Protein AF-A0A526PWL3-F1 (afdb_monomer)

Foldseek 3Di:
DDPDQPAWDPDFCLQDDPDPVCRNVSVVVCVVVCVCVVCVVQQDPVRTGTHHVVSVVVVVCVVCVVCVVVVVDDDDPWDFDDKDQDPVRWIWTDTPPGIDTDRDDDDPDDDDDDDDDD

Mean predicted aligned error: 6.44 Å

Solvent-accessible surface area (backbone atoms only — not comparable to full-atom values): 7466 Å² total; per-residue (Å²): 132,80,89,57,80,83,47,47,46,94,56,47,34,63,77,36,54,91,44,88,92,37,48,45,49,47,38,53,51,40,62,72,72,45,50,60,78,76,38,62,88,24,51,44,98,86,68,48,38,34,52,41,40,66,55,57,52,49,53,54,48,61,72,44,42,66,39,42,75,71,58,79,39,83,88,74,97,68,55,78,78,48,76,44,80,40,96,89,71,33,33,38,38,33,41,76,87,58,74,42,79,37,83,74,87,81,88,87,73,72,82,74,79,90,72,80,84,133

pLDDT: mean 89.03, std 11.88, range [49.31, 98.06]

Nearest PDB structures (foldseek):
  4ivo-assembly1_B  TM=7.880E-01  e=2.577E-01  Homo sapiens
  4ivm-assembly1_B  TM=7.862E-01  e=4.271E-01  Homo sapiens
  8c16-assembly1_A  TM=6.320E-01  e=5.857E-01  Bacillus cereus ATCC 14579

Structure (mmCIF, N/CA/C/O backbone):
data_AF-A0A526PWL3-F1
#
_entry.id   AF-A0A526PWL3-F1
#
loop_
_atom_site.group_PDB
_atom_site.id
_atom_site.type_symbol
_atom_site.label_atom_id
_atom_site.label_alt_id
_atom_site.label_comp_id
_atom_site.label_asym_id
_atom_site.label_entity_id
_atom_site.label_seq_id
_atom_site.pdbx_PDB_ins_code
_atom_site.Cartn_x
_atom_site.Cartn_y
_atom_site.Cartn_z
_atom_site.occupancy
_atom_site.B_iso_or_equiv
_atom_site.auth_seq_id
_atom_site.auth_comp_id
_atom_site.auth_asym_id
_atom_site.auth_atom_id
_atom_site.pdbx_PDB_model_num
ATOM 1 N N . SER A 1 1 ? 7.231 9.685 1.230 1.00 52.06 1 SER A N 1
ATOM 2 C CA . SER A 1 1 ? 8.061 9.306 0.070 1.00 52.06 1 SER A CA 1
ATOM 3 C C . SER A 1 1 ? 8.915 10.504 -0.279 1.00 52.06 1 SER A C 1
ATOM 5 O O . SER A 1 1 ? 8.347 11.576 -0.409 1.00 52.06 1 SER A O 1
ATOM 7 N N . SER A 1 2 ? 10.236 10.360 -0.353 1.00 49.31 2 SER A N 1
ATOM 8 C CA . SER A 1 2 ? 11.094 11.434 -0.872 1.00 49.31 2 SER A CA 1
ATOM 9 C C . SER A 1 2 ? 10.901 11.547 -2.393 1.00 49.31 2 SER A C 1
ATOM 11 O O . SER A 1 2 ? 10.629 10.534 -3.044 1.00 49.31 2 SER A O 1
ATOM 13 N N . GLU A 1 3 ? 11.005 12.759 -2.942 1.00 58.06 3 GLU A N 1
ATOM 14 C CA . GLU A 1 3 ? 10.983 13.023 -4.391 1.00 58.06 3 GLU A CA 1
ATOM 15 C C . GLU A 1 3 ? 12.287 12.616 -5.094 1.00 58.06 3 GLU A C 1
ATOM 17 O O . GLU A 1 3 ? 12.378 12.693 -6.317 1.00 58.06 3 GLU A O 1
ATOM 22 N N . GLU A 1 4 ? 13.275 12.151 -4.326 1.00 67.25 4 GLU A N 1
ATOM 23 C CA . GLU A 1 4 ? 14.608 11.789 -4.790 1.00 67.25 4 GLU A CA 1
ATOM 24 C C . GLU A 1 4 ? 14.565 10.734 -5.921 1.00 67.25 4 GLU A C 1
ATOM 26 O O . GLU A 1 4 ? 14.182 9.576 -5.690 1.00 67.25 4 GLU A O 1
ATOM 31 N N . PRO A 1 5 ? 14.969 11.113 -7.152 1.00 60.34 5 PRO A N 1
ATOM 32 C CA . PRO A 1 5 ? 14.989 10.257 -8.337 1.00 60.34 5 PRO A CA 1
ATOM 33 C C . PRO A 1 5 ? 15.699 8.915 -8.163 1.00 60.34 5 PRO A C 1
ATOM 35 O O . PRO A 1 5 ? 15.301 7.939 -8.802 1.00 60.34 5 PRO A O 1
ATOM 38 N N . SER A 1 6 ? 16.731 8.867 -7.316 1.00 70.38 6 SER A N 1
ATOM 39 C CA . SER A 1 6 ? 17.554 7.675 -7.088 1.00 70.38 6 SER A CA 1
ATOM 40 C C . SER A 1 6 ? 16.886 6.607 -6.208 1.00 70.38 6 SER A C 1
ATOM 42 O O . SER A 1 6 ? 17.338 5.461 -6.173 1.00 70.38 6 SER A O 1
ATOM 44 N N . HIS A 1 7 ? 15.772 6.917 -5.538 1.00 81.25 7 HIS A N 1
ATOM 45 C CA . HIS A 1 7 ? 15.070 5.952 -4.693 1.00 81.25 7 HIS A CA 1
ATOM 46 C C . HIS A 1 7 ? 14.266 4.938 -5.519 1.00 81.25 7 HIS A C 1
ATOM 48 O O . HIS A 1 7 ? 13.102 5.161 -5.863 1.00 81.25 7 HIS A O 1
ATOM 54 N N . ARG A 1 8 ? 14.876 3.781 -5.792 1.00 89.31 8 ARG A N 1
ATOM 55 C CA . ARG A 1 8 ? 14.251 2.615 -6.437 1.00 89.31 8 ARG A CA 1
ATOM 56 C C . ARG A 1 8 ? 13.729 1.600 -5.418 1.00 89.31 8 ARG A C 1
ATOM 58 O O . ARG A 1 8 ? 14.051 1.648 -4.228 1.00 89.31 8 ARG A O 1
ATOM 65 N N . VAL A 1 9 ? 12.866 0.700 -5.881 1.00 90.50 9 VAL A N 1
ATOM 66 C CA . VAL A 1 9 ? 12.511 -0.498 -5.107 1.00 90.50 9 VAL A CA 1
ATOM 67 C C . VAL A 1 9 ? 13.748 -1.387 -4.923 1.00 90.50 9 VAL A C 1
ATOM 69 O O . VAL A 1 9 ? 14.653 -1.384 -5.751 1.00 90.50 9 VAL A O 1
ATOM 72 N N . ASN A 1 10 ? 13.810 -2.122 -3.814 1.00 89.44 10 ASN A N 1
ATOM 73 C CA . ASN A 1 10 ? 14.957 -2.961 -3.443 1.00 89.44 10 ASN A CA 1
ATOM 74 C C . ASN A 1 10 ? 14.823 -4.424 -3.897 1.00 89.44 10 ASN A C 1
ATOM 76 O O . ASN A 1 10 ? 15.742 -5.213 -3.699 1.00 89.44 10 ASN A O 1
ATOM 80 N N . VAL A 1 11 ? 13.683 -4.793 -4.474 1.00 91.44 11 VAL A N 1
ATOM 81 C CA . VAL A 1 11 ? 13.427 -6.108 -5.065 1.00 91.44 11 VAL A CA 1
ATOM 82 C C . VAL A 1 11 ? 12.909 -5.918 -6.492 1.00 91.44 11 VAL A C 1
ATOM 84 O O . VAL A 1 11 ? 12.305 -4.879 -6.768 1.00 91.44 11 VAL A O 1
ATOM 87 N N . PRO A 1 12 ? 13.124 -6.886 -7.400 1.00 94.44 12 PRO A N 1
ATOM 88 C CA . PRO A 1 12 ? 12.586 -6.813 -8.754 1.00 94.44 12 PRO A CA 1
ATOM 89 C C . PRO A 1 12 ? 11.062 -6.663 -8.759 1.00 94.44 12 PRO A C 1
ATOM 91 O O . PRO A 1 12 ? 10.376 -7.302 -7.958 1.00 94.44 12 PRO A O 1
ATOM 94 N N . ALA A 1 13 ? 10.525 -5.896 -9.711 1.00 94.38 13 ALA A N 1
ATOM 95 C CA . ALA A 1 13 ? 9.083 -5.692 -9.873 1.00 94.38 13 ALA A CA 1
ATOM 96 C C . ALA A 1 13 ? 8.299 -7.011 -10.016 1.00 94.38 13 ALA A C 1
ATOM 98 O O . ALA A 1 13 ? 7.187 -7.118 -9.510 1.00 94.38 13 ALA A O 1
ATOM 99 N N . ALA A 1 14 ? 8.908 -8.038 -10.621 1.00 94.25 14 ALA A N 1
ATOM 100 C CA . ALA A 1 14 ? 8.347 -9.387 -10.755 1.00 94.25 14 ALA A CA 1
ATOM 101 C C . ALA A 1 14 ? 8.067 -10.097 -9.413 1.00 94.25 14 ALA A C 1
ATOM 103 O O . ALA A 1 14 ? 7.382 -11.112 -9.385 1.00 94.25 14 ALA A O 1
ATOM 104 N N . ARG A 1 15 ? 8.625 -9.597 -8.302 1.00 93.00 15 ARG A N 1
ATOM 105 C CA . ARG A 1 15 ? 8.447 -10.145 -6.946 1.00 93.00 15 ARG A CA 1
ATOM 106 C C . ARG A 1 15 ? 7.553 -9.276 -6.063 1.00 93.00 15 ARG A C 1
ATOM 108 O O . ARG A 1 15 ? 7.517 -9.475 -4.851 1.00 93.00 15 ARG A O 1
ATOM 115 N N . MET A 1 16 ? 6.882 -8.282 -6.636 1.00 93.69 16 MET A N 1
ATOM 116 C CA . MET A 1 16 ? 6.028 -7.355 -5.903 1.00 93.69 16 MET A CA 1
ATOM 117 C C . MET A 1 16 ? 4.596 -7.485 -6.410 1.00 93.69 16 MET A C 1
ATOM 119 O O . MET A 1 16 ? 4.331 -7.296 -7.592 1.00 93.69 16 MET A O 1
ATOM 123 N N . SER A 1 17 ? 3.654 -7.755 -5.511 1.00 94.50 17 SER A N 1
ATOM 124 C CA . SER A 1 17 ? 2.231 -7.777 -5.843 1.00 94.50 17 SER A CA 1
ATOM 125 C C . SER A 1 17 ? 1.383 -7.324 -4.660 1.00 94.50 17 SER A C 1
ATOM 127 O O . SER A 1 17 ? 1.801 -7.426 -3.508 1.00 94.50 17 SER A O 1
ATOM 129 N N . LEU A 1 18 ? 0.196 -6.801 -4.969 1.00 92.56 18 LEU A N 1
ATOM 130 C CA . LEU A 1 18 ? -0.875 -6.566 -3.994 1.00 92.56 18 LEU A CA 1
ATOM 131 C C . LEU A 1 18 ? -1.934 -7.672 -4.025 1.00 92.56 18 LEU A C 1
ATOM 133 O O . LEU A 1 18 ? -2.773 -7.734 -3.134 1.00 92.56 18 LEU A O 1
ATOM 137 N N . VAL A 1 19 ? -1.897 -8.528 -5.046 1.00 92.38 19 VAL A N 1
ATOM 138 C CA . VAL A 1 19 ? -2.856 -9.603 -5.276 1.00 92.38 19 VAL A CA 1
ATOM 139 C C . VAL A 1 19 ? -2.096 -10.914 -5.057 1.00 92.38 19 VAL A C 1
ATOM 141 O O . VAL A 1 19 ? -1.265 -11.264 -5.897 1.00 92.38 19 VAL A O 1
ATOM 144 N N . PRO A 1 20 ? -2.309 -11.616 -3.926 1.00 87.25 20 PRO A N 1
ATOM 145 C CA . PRO A 1 20 ? -1.523 -12.798 -3.560 1.00 87.25 20 PRO A CA 1
ATOM 146 C C . PRO A 1 20 ? -1.475 -13.878 -4.647 1.00 87.25 20 PRO A C 1
ATOM 148 O O . PRO A 1 20 ? -0.426 -14.479 -4.866 1.00 87.25 20 PRO A O 1
ATOM 151 N N . ASP A 1 21 ? -2.583 -14.058 -5.366 1.00 94.69 21 ASP A N 1
ATOM 152 C CA . ASP A 1 21 ? -2.718 -15.057 -6.431 1.00 94.69 21 ASP A CA 1
ATOM 153 C C . ASP A 1 21 ? -2.139 -14.592 -7.781 1.00 94.69 21 ASP A C 1
ATOM 155 O O . ASP A 1 21 ? -2.030 -15.370 -8.727 1.00 94.69 21 ASP A O 1
ATOM 159 N N . GLU A 1 22 ? -1.719 -13.328 -7.881 1.00 94.31 22 GLU A N 1
ATOM 160 C CA . GLU A 1 22 ? -1.133 -12.739 -9.082 1.00 94.31 22 GLU A CA 1
ATOM 161 C C . GLU A 1 22 ? 0.257 -12.154 -8.774 1.00 94.31 22 GLU A C 1
ATOM 163 O O . GLU A 1 22 ? 0.421 -10.934 -8.678 1.00 94.31 22 GLU A O 1
ATOM 168 N N . PRO A 1 23 ? 1.302 -12.988 -8.635 1.00 92.12 23 PRO A N 1
ATOM 169 C CA . PRO A 1 23 ? 2.632 -12.543 -8.204 1.00 92.12 23 PRO A CA 1
ATOM 170 C C . PRO A 1 23 ? 3.287 -11.514 -9.143 1.00 92.12 23 PRO A C 1
ATOM 172 O O . PRO A 1 23 ? 4.087 -10.696 -8.700 1.00 92.12 23 PRO A O 1
ATOM 175 N N . GLU A 1 24 ? 2.907 -11.504 -10.422 1.00 94.50 24 GLU A N 1
ATOM 176 C CA . GLU A 1 24 ? 3.423 -10.579 -11.441 1.00 94.50 24 GLU A CA 1
ATOM 177 C C . GLU A 1 24 ? 2.503 -9.371 -11.700 1.00 94.50 24 GLU A C 1
ATOM 179 O O . GLU A 1 24 ? 2.682 -8.657 -12.689 1.00 94.50 24 GLU A O 1
ATOM 184 N N . HIS A 1 25 ? 1.500 -9.127 -10.848 1.00 95.81 25 HIS A N 1
ATOM 185 C CA . HIS A 1 25 ? 0.500 -8.076 -11.075 1.00 95.81 25 HIS A CA 1
ATOM 186 C C . HIS A 1 25 ? 1.134 -6.688 -11.272 1.00 95.81 25 HIS A C 1
ATOM 188 O O . HIS A 1 25 ? 0.805 -5.984 -12.228 1.00 95.81 25 HIS A O 1
ATOM 194 N N . PHE A 1 26 ? 2.121 -6.325 -10.444 1.00 95.94 26 PHE A N 1
ATOM 195 C CA . PHE A 1 26 ? 2.834 -5.055 -10.598 1.00 95.94 26 PHE A CA 1
ATOM 196 C C . PHE A 1 26 ? 3.651 -4.992 -11.893 1.00 95.94 26 PHE A C 1
ATOM 198 O O . PHE A 1 26 ? 3.660 -3.961 -12.562 1.00 95.94 26 PHE A O 1
ATOM 205 N N 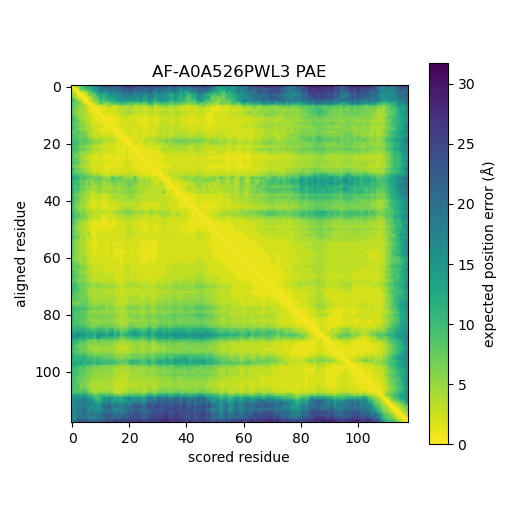. LEU A 1 27 ? 4.318 -6.087 -12.273 1.00 94.50 27 LEU A N 1
ATOM 206 C CA . LEU A 1 27 ? 5.116 -6.142 -13.499 1.00 94.50 27 LEU A CA 1
ATOM 207 C C . LEU A 1 27 ? 4.240 -5.948 -14.745 1.00 94.50 27 LEU A C 1
ATOM 209 O O . LEU A 1 27 ? 4.607 -5.179 -15.634 1.00 94.50 27 LEU A O 1
ATOM 213 N N . ARG A 1 28 ? 3.065 -6.592 -14.791 1.00 93.62 28 ARG A N 1
ATOM 214 C CA . ARG A 1 28 ? 2.094 -6.413 -15.883 1.00 93.62 28 ARG A CA 1
ATOM 215 C C . ARG A 1 28 ? 1.572 -4.982 -15.958 1.00 93.62 28 ARG A C 1
ATOM 217 O O . ARG A 1 28 ? 1.543 -4.410 -17.045 1.00 93.62 28 ARG A O 1
ATOM 224 N N . TRP A 1 29 ? 1.205 -4.397 -14.817 1.00 95.44 29 TRP A N 1
ATOM 225 C CA . TRP A 1 29 ? 0.775 -2.999 -14.747 1.00 95.44 29 TRP A CA 1
ATOM 226 C C . TRP A 1 29 ? 1.875 -2.050 -15.255 1.00 95.44 29 TRP A C 1
ATOM 228 O O . TRP A 1 29 ? 1.610 -1.180 -16.081 1.00 95.44 29 TRP A O 1
ATOM 238 N N . LEU A 1 30 ? 3.131 -2.279 -14.857 1.00 93.88 30 LEU A N 1
ATOM 239 C CA . LEU A 1 30 ? 4.274 -1.455 -15.263 1.00 93.88 30 LEU A CA 1
ATOM 240 C C . LEU A 1 30 ? 4.541 -1.523 -16.775 1.00 93.88 30 LEU A C 1
ATOM 242 O O . LEU A 1 30 ? 4.889 -0.513 -17.392 1.00 93.88 30 LEU A O 1
ATOM 246 N N . ALA A 1 31 ? 4.377 -2.709 -17.369 1.00 90.62 31 ALA A N 1
ATOM 247 C CA . ALA A 1 31 ? 4.498 -2.912 -18.809 1.00 90.62 31 ALA A CA 1
ATOM 248 C C . ALA A 1 31 ? 3.376 -2.201 -19.584 1.00 90.62 31 ALA A C 1
ATOM 250 O O . ALA A 1 31 ? 3.646 -1.595 -20.619 1.00 90.62 31 ALA A O 1
ATOM 251 N N . HIS A 1 32 ? 2.141 -2.237 -19.072 1.00 89.81 32 HIS A N 1
ATOM 252 C CA . HIS A 1 32 ? 0.999 -1.554 -19.683 1.00 89.81 32 HIS A CA 1
ATOM 253 C C . HIS A 1 32 ? 1.145 -0.026 -19.648 1.00 89.81 32 HIS A C 1
ATOM 255 O O . HIS A 1 32 ? 0.850 0.651 -20.629 1.00 89.81 32 HIS A O 1
ATOM 261 N N . ASP A 1 33 ? 1.654 0.512 -18.542 1.00 86.44 33 ASP A N 1
ATOM 262 C CA . ASP A 1 33 ? 1.788 1.954 -18.336 1.00 86.44 33 ASP A CA 1
ATOM 263 C C . ASP A 1 33 ? 2.957 2.579 -19.133 1.00 86.44 33 ASP A C 1
ATOM 265 O O . ASP A 1 33 ? 3.037 3.798 -19.312 1.00 86.44 33 ASP A O 1
ATOM 269 N N . GLY A 1 34 ? 3.871 1.752 -19.660 1.00 85.12 34 GLY A N 1
ATOM 270 C CA . GLY A 1 34 ? 5.001 2.181 -20.495 1.00 85.12 34 GLY A CA 1
ATOM 271 C C . GLY A 1 34 ? 6.162 2.812 -19.717 1.00 85.12 34 GLY A C 1
ATOM 272 O O . GLY A 1 34 ? 7.064 3.401 -20.314 1.00 85.12 34 GLY A O 1
ATOM 273 N N . GLU A 1 35 ? 6.169 2.688 -18.390 1.00 84.06 35 GLU A N 1
ATOM 274 C CA . GLU A 1 35 ? 7.182 3.292 -17.512 1.00 84.06 35 GLU A CA 1
ATOM 275 C C . GLU A 1 35 ? 8.591 2.774 -17.777 1.00 84.06 35 GLU A C 1
ATOM 277 O O . GLU A 1 35 ? 9.548 3.542 -17.719 1.00 84.06 35 GLU A O 1
ATOM 282 N N . VAL A 1 36 ? 8.719 1.495 -18.137 1.00 82.94 36 VAL A N 1
ATOM 283 C CA . VAL A 1 36 ? 10.017 0.886 -18.466 1.00 82.94 36 VAL A CA 1
ATOM 284 C C . VAL A 1 36 ? 10.689 1.615 -19.635 1.00 82.94 36 VAL A C 1
ATOM 286 O O . VAL A 1 36 ? 11.897 1.829 -19.618 1.00 82.94 36 VAL A O 1
ATOM 289 N N . GLY A 1 37 ? 9.910 2.068 -20.624 1.00 85.69 37 GLY A N 1
ATOM 290 C CA . GLY A 1 37 ? 10.433 2.842 -21.753 1.00 85.69 37 GLY A CA 1
ATOM 291 C C . GLY A 1 37 ? 10.817 4.279 -21.389 1.00 85.69 37 GLY A C 1
ATOM 292 O O . GLY A 1 37 ? 11.691 4.858 -22.030 1.00 85.69 37 GLY A O 1
ATOM 293 N N . ARG A 1 38 ? 10.188 4.860 -20.358 1.00 87.88 38 ARG A N 1
ATOM 294 C CA . ARG A 1 38 ? 10.477 6.224 -19.876 1.00 87.88 38 ARG A CA 1
ATOM 295 C C . ARG A 1 38 ? 11.677 6.278 -18.928 1.00 87.88 38 ARG A C 1
ATOM 297 O O . ARG A 1 38 ? 12.270 7.342 -18.772 1.00 87.88 38 ARG A O 1
ATOM 304 N N . ASP A 1 39 ? 12.029 5.156 -18.302 1.00 89.75 39 ASP A N 1
ATOM 305 C CA . ASP A 1 39 ? 13.146 5.028 -17.361 1.00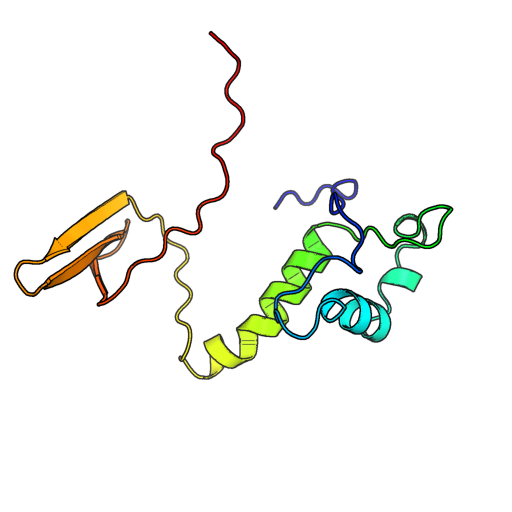 89.75 39 ASP A CA 1
ATOM 306 C C . ASP A 1 39 ? 14.014 3.803 -17.712 1.00 89.75 39 ASP A C 1
ATOM 308 O O . ASP A 1 39 ? 13.930 2.780 -17.028 1.00 89.75 39 ASP A O 1
ATOM 312 N N . PRO A 1 40 ? 14.861 3.876 -18.759 1.00 89.44 40 PRO A N 1
ATOM 313 C CA . PRO A 1 40 ? 15.741 2.769 -19.148 1.00 89.44 40 PRO A CA 1
ATOM 314 C C . PRO A 1 40 ? 16.678 2.313 -18.022 1.00 89.44 40 PRO A C 1
ATOM 316 O O . PRO A 1 40 ? 16.969 1.125 -17.904 1.00 89.44 40 PRO A O 1
ATOM 319 N N . ASP A 1 41 ? 17.072 3.234 -17.137 1.00 90.50 41 ASP A N 1
ATOM 320 C CA . ASP A 1 41 ? 17.900 2.958 -15.955 1.00 90.50 41 ASP A CA 1
ATOM 321 C C . ASP A 1 41 ? 17.182 2.093 -14.902 1.00 90.50 41 ASP A C 1
ATOM 323 O O . ASP A 1 41 ? 17.782 1.696 -13.900 1.00 90.50 41 ASP A O 1
ATOM 327 N N . SER A 1 42 ? 15.884 1.822 -15.081 1.00 91.81 42 SER A N 1
ATOM 328 C CA . SER A 1 42 ? 15.149 0.858 -14.262 1.00 91.81 42 SER A CA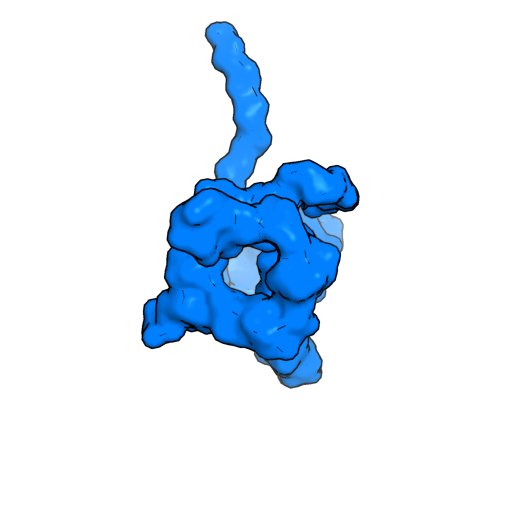 1
ATOM 329 C C . SER A 1 42 ? 15.464 -0.591 -14.621 1.00 91.81 42 SER A C 1
ATOM 331 O O . SER A 1 42 ? 15.216 -1.464 -13.794 1.00 91.81 42 SER A O 1
ATOM 333 N N . VAL A 1 43 ? 16.014 -0.869 -15.806 1.00 93.94 43 VAL A N 1
ATOM 334 C CA . VAL A 1 43 ? 16.303 -2.231 -16.264 1.00 93.94 43 VAL A CA 1
ATOM 335 C C . VAL A 1 43 ? 17.739 -2.601 -15.912 1.00 93.94 43 VAL A C 1
ATOM 337 O O . VAL A 1 43 ? 18.699 -1.969 -16.352 1.00 93.94 43 VAL A O 1
ATOM 340 N N . TRP A 1 44 ? 17.905 -3.650 -15.112 1.00 93.06 44 TRP A N 1
ATOM 341 C CA . TRP A 1 44 ? 19.218 -4.173 -14.760 1.00 93.06 44 TRP A CA 1
ATOM 342 C C . TRP A 1 44 ? 19.777 -5.085 -15.859 1.00 93.06 44 TRP A C 1
ATOM 344 O O . TRP A 1 44 ? 19.070 -5.531 -16.760 1.00 93.06 44 TRP A O 1
ATOM 354 N N . ARG A 1 45 ? 21.072 -5.414 -15.777 1.00 93.44 45 ARG A N 1
ATOM 355 C CA . ARG A 1 45 ? 21.793 -6.193 -16.807 1.00 93.44 45 ARG A CA 1
ATOM 356 C C . ARG A 1 45 ? 21.196 -7.578 -17.078 1.00 93.44 45 ARG A C 1
ATOM 358 O O . ARG A 1 45 ? 21.434 -8.142 -18.138 1.00 93.44 45 ARG A O 1
ATOM 365 N N . ASN A 1 46 ? 20.466 -8.133 -16.114 1.00 93.06 46 ASN A N 1
ATOM 366 C CA . ASN A 1 46 ? 19.791 -9.428 -16.213 1.00 93.06 46 ASN A CA 1
ATOM 367 C C . ASN A 1 46 ? 18.331 -9.323 -16.699 1.00 93.06 46 ASN A C 1
ATOM 369 O O . ASN A 1 46 ? 17.647 -10.340 -16.742 1.00 93.06 46 ASN A O 1
ATOM 373 N N . GLY A 1 47 ? 17.855 -8.122 -17.040 1.00 92.19 47 GLY A N 1
ATOM 374 C CA . GLY A 1 47 ? 16.477 -7.862 -17.457 1.00 92.19 47 GLY A CA 1
ATOM 375 C C . GLY A 1 47 ? 15.496 -7.588 -16.313 1.00 92.19 47 GLY A C 1
ATOM 376 O O . GLY A 1 47 ? 14.349 -7.245 -16.590 1.00 92.19 47 GLY A O 1
ATOM 377 N N . ASP A 1 48 ? 15.915 -7.687 -15.046 1.00 94.94 48 ASP A N 1
ATOM 378 C CA . ASP A 1 48 ? 15.055 -7.328 -13.916 1.00 94.94 48 ASP A CA 1
ATOM 379 C C . ASP A 1 48 ? 14.748 -5.828 -13.915 1.00 94.94 48 ASP A C 1
ATOM 381 O O . ASP A 1 48 ? 15.620 -4.998 -14.177 1.00 94.94 48 ASP A O 1
ATOM 385 N N . VAL A 1 49 ? 13.514 -5.476 -13.551 1.00 94.94 49 VAL A N 1
ATOM 386 C CA . VAL A 1 49 ? 13.060 -4.082 -13.507 1.00 94.94 49 VAL A CA 1
ATOM 387 C C . VAL A 1 49 ? 12.959 -3.594 -12.064 1.00 94.94 49 VAL A C 1
ATOM 389 O O . VAL A 1 49 ? 12.230 -4.159 -11.246 1.00 94.94 49 VAL A O 1
ATOM 392 N N . PHE A 1 50 ? 13.660 -2.503 -11.771 1.00 94.69 50 PHE A N 1
ATOM 393 C CA . PHE A 1 50 ? 13.704 -1.800 -10.492 1.00 94.69 50 PHE A CA 1
ATOM 394 C C . PHE A 1 50 ? 13.169 -0.373 -10.680 1.00 94.69 50 PHE A C 1
ATOM 396 O O . PHE A 1 50 ? 13.941 0.592 -10.757 1.00 94.69 50 PHE A O 1
ATOM 403 N N . PRO A 1 51 ? 11.842 -0.190 -10.795 1.00 93.38 51 PRO A N 1
ATOM 404 C CA . PRO A 1 51 ? 11.271 1.135 -10.980 1.00 93.38 51 PRO A CA 1
ATOM 405 C C . PRO A 1 51 ? 11.521 2.021 -9.752 1.00 93.38 51 PRO A C 1
ATOM 407 O O . PRO A 1 51 ? 11.799 1.556 -8.639 1.00 93.38 51 PRO A O 1
ATOM 410 N N . ARG A 1 52 ? 11.393 3.337 -9.937 1.00 92.06 52 ARG A N 1
ATOM 411 C CA . ARG A 1 52 ? 11.437 4.287 -8.817 1.00 92.06 52 ARG A CA 1
ATOM 412 C C . ARG A 1 52 ? 10.336 3.951 -7.809 1.00 92.06 52 ARG A C 1
ATOM 414 O O . ARG A 1 52 ? 9.217 3.622 -8.193 1.00 92.06 52 ARG A O 1
ATOM 421 N N . ARG A 1 53 ? 10.604 4.104 -6.511 1.00 90.62 53 ARG A N 1
ATOM 422 C CA . ARG A 1 53 ? 9.662 3.754 -5.431 1.00 90.62 53 ARG A CA 1
ATOM 423 C C . ARG A 1 53 ? 8.329 4.509 -5.538 1.00 90.62 53 ARG A C 1
ATOM 425 O O . ARG A 1 53 ? 7.289 3.955 -5.195 1.00 90.62 53 ARG A O 1
ATOM 432 N N . ARG A 1 54 ? 8.336 5.730 -6.091 1.00 90.19 54 ARG A N 1
ATOM 433 C CA . ARG A 1 54 ? 7.112 6.498 -6.395 1.00 90.19 54 ARG A CA 1
ATOM 434 C C . ARG A 1 54 ? 6.179 5.796 -7.390 1.00 90.19 54 ARG A C 1
ATOM 436 O O . ARG A 1 54 ? 4.971 5.948 -7.278 1.00 90.19 54 ARG A O 1
ATOM 443 N N . ILE A 1 55 ? 6.726 5.021 -8.330 1.00 93.50 55 ILE A N 1
ATOM 444 C CA . ILE A 1 55 ? 5.948 4.291 -9.340 1.00 93.50 55 ILE A CA 1
ATOM 445 C C . ILE A 1 55 ? 5.194 3.139 -8.680 1.00 93.50 55 ILE A C 1
ATOM 447 O O . ILE A 1 55 ? 4.006 2.969 -8.923 1.00 93.50 55 ILE A O 1
ATOM 451 N N . PHE A 1 56 ? 5.845 2.423 -7.758 1.00 92.81 56 PHE A N 1
ATOM 452 C CA . PHE A 1 56 ? 5.153 1.437 -6.929 1.00 92.81 56 PHE A CA 1
ATOM 453 C C . PHE A 1 56 ? 4.059 2.091 -6.067 1.00 92.81 56 PHE A C 1
ATOM 455 O O . PHE A 1 56 ? 2.957 1.564 -5.970 1.00 92.81 56 PHE A O 1
ATOM 462 N N . GLY A 1 57 ? 4.322 3.276 -5.503 1.00 92.69 57 GLY A N 1
ATOM 463 C CA . GLY A 1 57 ? 3.309 4.051 -4.779 1.00 92.69 57 GLY A CA 1
ATOM 464 C C . GLY A 1 57 ? 2.097 4.436 -5.639 1.00 92.69 57 GLY A C 1
ATOM 465 O O . GLY A 1 57 ? 0.968 4.309 -5.169 1.00 92.69 57 GLY A O 1
ATOM 466 N N . ARG A 1 58 ? 2.313 4.854 -6.897 1.00 94.75 58 ARG A N 1
ATOM 467 C CA . ARG A 1 58 ? 1.227 5.135 -7.853 1.00 94.75 58 ARG A CA 1
ATOM 468 C C . ARG A 1 58 ? 0.405 3.883 -8.137 1.00 94.75 58 ARG A C 1
ATOM 470 O O . ARG A 1 58 ? -0.810 3.933 -8.006 1.00 94.75 58 ARG A O 1
ATOM 477 N N . TYR A 1 59 ? 1.067 2.768 -8.439 1.00 95.44 59 TYR A N 1
ATOM 478 C CA . TYR A 1 59 ? 0.403 1.481 -8.629 1.00 95.44 59 TYR A CA 1
ATOM 479 C C . TYR A 1 59 ? -0.506 1.132 -7.440 1.00 95.44 59 TYR A C 1
ATOM 481 O O . TYR A 1 59 ? -1.683 0.853 -7.639 1.00 95.44 59 TYR A O 1
ATOM 489 N N . VAL A 1 60 ? -0.008 1.232 -6.200 1.00 95.19 60 VAL A N 1
ATOM 490 C CA . VAL A 1 60 ? -0.815 0.972 -4.992 1.00 95.19 60 VAL A CA 1
ATOM 491 C C . VAL A 1 60 ? -2.023 1.910 -4.903 1.00 95.19 60 VAL A C 1
ATOM 493 O O . VAL A 1 60 ? -3.126 1.460 -4.601 1.00 95.19 60 VAL A O 1
ATOM 496 N N . ALA A 1 61 ? -1.832 3.204 -5.172 1.00 95.12 61 ALA A N 1
ATOM 497 C CA . ALA A 1 61 ? -2.912 4.185 -5.134 1.00 95.12 61 ALA A CA 1
ATOM 498 C C . ALA A 1 61 ? -4.002 3.893 -6.179 1.00 95.12 61 ALA A C 1
ATOM 500 O O . ALA A 1 61 ? -5.182 3.954 -5.846 1.00 95.12 61 ALA A O 1
ATOM 501 N N . GLU A 1 62 ? -3.623 3.523 -7.404 1.00 96.12 62 GLU A N 1
ATOM 502 C CA . GLU A 1 62 ? -4.564 3.158 -8.471 1.00 96.12 62 GLU A CA 1
ATOM 503 C C . GLU A 1 62 ? -5.354 1.890 -8.140 1.00 96.12 62 GLU A C 1
ATOM 505 O O . GLU A 1 62 ? -6.557 1.850 -8.375 1.00 96.12 62 GLU A O 1
ATOM 510 N N . GLN A 1 63 ? -4.720 0.882 -7.527 1.00 95.56 63 GLN A N 1
ATOM 511 C CA . GLN A 1 63 ? -5.436 -0.322 -7.087 1.00 95.56 63 GLN A CA 1
ATOM 512 C C . GLN A 1 63 ? -6.431 -0.035 -5.953 1.00 95.56 63 GLN A C 1
ATOM 514 O O . GLN A 1 63 ? -7.452 -0.710 -5.842 1.00 95.56 63 GLN A O 1
ATOM 519 N N . LEU A 1 64 ? -6.153 0.962 -5.106 1.00 95.56 64 LEU A N 1
ATOM 520 C CA . LEU A 1 64 ? -7.044 1.357 -4.012 1.00 95.56 64 LEU A CA 1
ATOM 521 C C . LEU A 1 64 ? -8.159 2.315 -4.449 1.00 95.56 64 LEU A C 1
ATOM 523 O O . LEU A 1 64 ? -9.200 2.350 -3.791 1.00 95.56 64 LEU A O 1
ATOM 527 N N . ALA A 1 65 ? -7.962 3.081 -5.526 1.00 96.88 65 ALA A N 1
ATOM 528 C CA . ALA A 1 65 ? -8.876 4.144 -5.943 1.00 96.88 65 ALA A CA 1
ATOM 529 C C . ALA A 1 65 ? -10.343 3.682 -6.085 1.00 96.88 65 ALA A C 1
ATOM 531 O O . ALA A 1 65 ? -11.195 4.318 -5.461 1.00 96.88 65 ALA A O 1
ATOM 532 N N . PRO A 1 66 ? -10.669 2.544 -6.736 1.00 97.25 66 PRO A N 1
ATOM 533 C CA . PRO A 1 66 ? -12.059 2.087 -6.843 1.00 97.25 66 PRO A CA 1
ATOM 534 C C . PRO A 1 66 ? -12.719 1.799 -5.485 1.00 97.25 66 PRO A C 1
ATOM 536 O O . PRO A 1 66 ? -13.910 2.044 -5.283 1.00 97.25 66 PRO A O 1
ATOM 539 N N . PHE A 1 67 ? -11.955 1.299 -4.510 1.00 97.06 67 PHE A N 1
ATOM 540 C CA . PHE A 1 67 ? -12.470 1.019 -3.165 1.00 97.06 67 PHE A CA 1
ATOM 541 C C . PHE A 1 67 ? 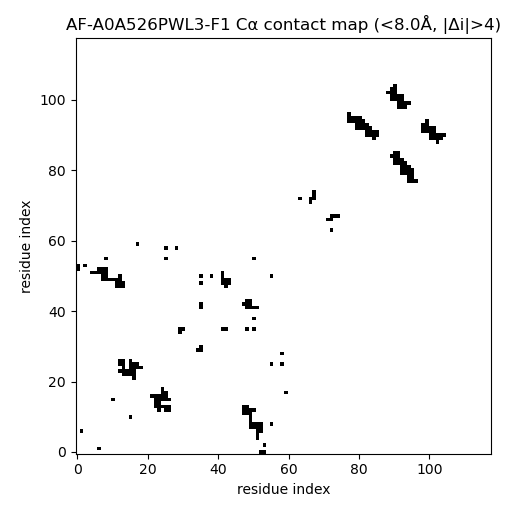-12.686 2.297 -2.354 1.00 97.06 67 PHE A C 1
ATOM 543 O O . PHE A 1 67 ? -13.588 2.357 -1.520 1.00 97.06 67 PHE A O 1
ATOM 550 N N . VAL A 1 68 ? -11.876 3.326 -2.606 1.00 97.19 68 VA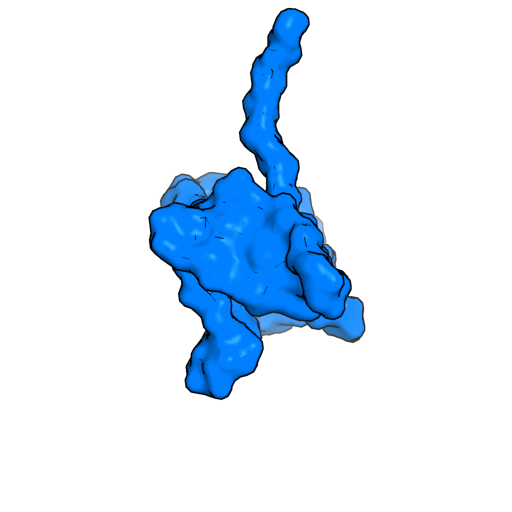L A N 1
ATOM 551 C CA . VAL A 1 68 ? -12.070 4.654 -2.016 1.00 97.19 68 VAL A CA 1
ATOM 552 C C . VAL A 1 68 ? -13.292 5.337 -2.624 1.00 97.19 68 VAL A C 1
ATOM 554 O O . VAL A 1 68 ? -14.127 5.855 -1.888 1.00 97.19 68 VAL A O 1
ATOM 557 N N . GLU A 1 69 ? -13.439 5.290 -3.948 1.00 97.12 69 GLU A N 1
ATOM 558 C CA . GLU A 1 69 ? -14.570 5.880 -4.677 1.00 97.12 69 GLU A CA 1
ATOM 559 C C . GLU A 1 69 ? -15.913 5.259 -4.278 1.00 97.12 69 GLU A C 1
ATOM 561 O O . GLU A 1 69 ? -16.900 5.970 -4.101 1.00 97.12 69 GLU A O 1
ATOM 566 N N . THR A 1 70 ? -15.947 3.940 -4.075 1.00 98.06 70 THR A N 1
ATOM 567 C CA . THR A 1 70 ? -17.147 3.227 -3.600 1.00 98.06 70 THR A CA 1
ATOM 568 C C . THR A 1 70 ? -17.408 3.397 -2.101 1.00 98.06 70 THR A C 1
ATOM 570 O O . THR A 1 70 ? -18.461 2.991 -1.614 1.00 98.06 70 THR A O 1
ATOM 573 N N . GLY A 1 71 ? -16.464 3.975 -1.351 1.00 96.88 71 GLY A N 1
ATOM 574 C CA . GLY A 1 71 ? -16.541 4.118 0.103 1.00 96.88 71 GLY A CA 1
ATOM 575 C C . GLY A 1 71 ? -16.265 2.831 0.887 1.00 96.88 71 GLY A C 1
ATOM 576 O O . GLY A 1 71 ? -16.327 2.851 2.116 1.00 96.88 71 GLY A O 1
ATOM 577 N N . ALA A 1 72 ? -15.916 1.728 0.214 1.00 97.62 72 ALA A N 1
ATOM 578 C CA . ALA A 1 72 ? -15.484 0.489 0.862 1.00 97.62 72 ALA A CA 1
ATOM 579 C C . ALA A 1 72 ? -14.196 0.689 1.684 1.00 97.62 72 ALA A C 1
ATOM 581 O O . ALA A 1 72 ? -13.998 0.039 2.710 1.00 97.62 72 ALA A O 1
ATOM 582 N N . VAL A 1 73 ? -13.335 1.619 1.258 1.00 96.50 73 VAL A N 1
ATOM 583 C CA . VAL A 1 73 ? -12.144 2.062 1.987 1.00 96.50 73 VAL A CA 1
ATOM 584 C C . VAL A 1 73 ? -12.263 3.549 2.297 1.00 96.50 73 VAL A C 1
ATOM 586 O O . VAL A 1 73 ? -12.327 4.387 1.403 1.00 96.50 73 VAL A O 1
ATOM 589 N N . ARG A 1 74 ? -12.196 3.902 3.584 1.00 95.38 74 ARG A N 1
ATOM 590 C CA . ARG A 1 74 ? -12.057 5.295 4.023 1.00 95.38 74 ARG A CA 1
ATOM 591 C C . ARG A 1 74 ? -10.602 5.583 4.380 1.00 95.38 74 ARG A C 1
ATOM 593 O O . ARG A 1 74 ? -10.120 5.143 5.420 1.00 95.38 74 ARG A O 1
ATOM 600 N N . HIS A 1 75 ? -9.911 6.340 3.532 1.00 93.94 75 HIS A N 1
ATOM 601 C CA . HIS A 1 75 ? -8.537 6.767 3.793 1.00 93.94 75 HIS A CA 1
ATOM 602 C C . HIS A 1 75 ? -8.518 8.048 4.639 1.00 93.94 75 HIS A C 1
ATOM 604 O O . HIS A 1 75 ? -8.987 9.097 4.202 1.00 93.94 75 HIS A O 1
ATOM 610 N N . LEU A 1 76 ? -7.957 7.959 5.846 1.00 93.69 76 LEU A N 1
ATOM 611 C CA . LEU A 1 76 ? -7.769 9.091 6.752 1.00 93.69 76 LEU A CA 1
ATOM 612 C C . LEU A 1 76 ? -6.280 9.418 6.861 1.00 93.69 76 LEU A C 1
ATOM 614 O O . LEU A 1 76 ? -5.477 8.557 7.216 1.00 93.69 76 LEU A O 1
ATOM 618 N N . ARG A 1 77 ? -5.914 10.667 6.567 1.00 93.62 77 ARG A N 1
ATOM 619 C CA . ARG A 1 77 ? -4.552 11.17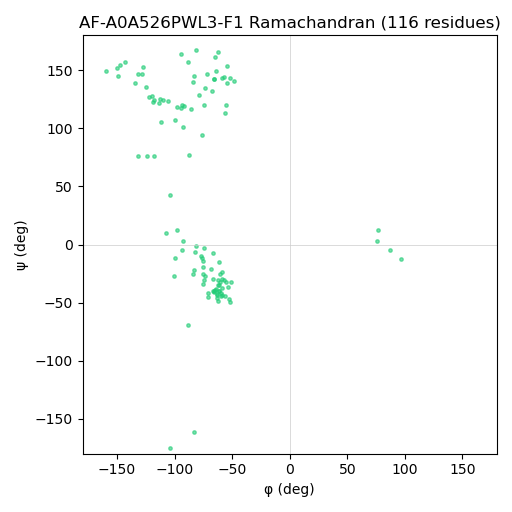9 6.758 1.00 93.62 77 ARG A CA 1
ATOM 620 C C . ARG A 1 77 ? -4.413 11.717 8.179 1.00 93.62 77 ARG A C 1
ATOM 622 O O . ARG A 1 77 ? -4.473 12.924 8.385 1.00 93.62 77 ARG A O 1
ATOM 629 N N . ASP A 1 78 ? -4.280 10.806 9.133 1.00 93.31 78 ASP A N 1
ATOM 630 C CA . ASP A 1 78 ? -4.241 11.107 10.564 1.00 93.31 78 ASP A CA 1
ATOM 631 C C . ASP A 1 78 ? -3.251 10.172 11.283 1.00 93.31 78 ASP A C 1
ATOM 633 O O . ASP A 1 78 ? -2.945 9.077 10.803 1.00 93.31 78 ASP A O 1
ATOM 637 N N . ASP A 1 79 ? -2.762 10.599 12.442 1.00 92.25 79 ASP A N 1
ATOM 638 C CA . ASP A 1 79 ? -1.876 9.828 13.300 1.00 92.25 79 ASP A CA 1
ATOM 639 C C . ASP A 1 79 ? -2.678 9.036 14.332 1.00 92.25 79 ASP A C 1
ATOM 641 O O . ASP A 1 79 ? -3.314 9.601 15.226 1.00 92.25 79 ASP A O 1
ATOM 645 N N . VAL A 1 80 ? -2.563 7.709 14.293 1.00 94.06 80 VAL A N 1
ATOM 646 C CA . VAL A 1 80 ? -3.049 6.853 15.380 1.00 94.06 80 VAL A CA 1
ATOM 647 C C . VAL A 1 80 ? -2.098 6.965 16.570 1.00 94.06 80 VAL A C 1
ATOM 649 O O . VAL A 1 80 ? -0.918 6.637 16.478 1.00 94.06 80 VAL A O 1
ATOM 652 N N . ARG A 1 81 ? -2.618 7.408 17.717 1.00 94.62 81 ARG A N 1
ATOM 653 C CA . ARG A 1 81 ? -1.842 7.616 18.952 1.00 94.62 81 ARG A CA 1
ATOM 654 C C . ARG A 1 81 ? -2.005 6.483 19.954 1.00 94.62 81 ARG A C 1
ATOM 656 O O . ARG A 1 81 ? -1.129 6.267 20.790 1.00 94.62 81 ARG A O 1
ATOM 663 N N . LYS A 1 82 ? -3.139 5.779 19.916 1.00 95.44 82 LYS A N 1
ATOM 664 C CA . LYS A 1 82 ? -3.454 4.707 20.865 1.00 95.44 82 LYS A CA 1
ATOM 665 C C . LYS A 1 82 ? -4.523 3.774 20.319 1.00 95.44 82 LYS A C 1
ATOM 667 O O . LYS A 1 82 ? -5.437 4.216 19.636 1.00 95.44 82 LYS A O 1
ATOM 672 N N . VAL A 1 83 ? -4.471 2.507 20.716 1.00 96.38 83 VAL A N 1
ATOM 673 C CA . VAL A 1 83 ? -5.557 1.542 20.511 1.00 96.38 83 VAL A CA 1
ATOM 674 C C . VAL A 1 83 ? -5.931 0.944 21.867 1.00 96.38 83 VAL A C 1
ATOM 676 O O . VAL A 1 83 ? -5.051 0.630 22.671 1.00 96.38 83 VAL A O 1
ATOM 679 N N . ARG A 1 84 ? -7.229 0.829 22.165 1.00 97.25 84 ARG A N 1
ATOM 680 C CA . ARG A 1 84 ? -7.739 0.168 23.378 1.00 97.25 84 ARG A CA 1
ATOM 681 C C . ARG A 1 84 ? -8.843 -0.809 23.025 1.00 97.25 84 ARG A C 1
ATOM 683 O O . ARG A 1 84 ? -9.627 -0.553 22.120 1.00 97.25 84 ARG A O 1
ATOM 690 N N . ARG A 1 85 ? -8.920 -1.893 23.791 1.00 96.75 85 ARG A N 1
ATOM 691 C CA . ARG A 1 85 ? -10.064 -2.796 23.753 1.00 96.75 85 ARG A CA 1
ATOM 692 C C . ARG A 1 85 ? -11.258 -2.140 24.443 1.00 96.75 85 ARG A C 1
ATOM 694 O O . ARG A 1 85 ? -11.096 -1.563 25.521 1.00 96.75 85 ARG A O 1
ATOM 701 N N . SER A 1 86 ? -12.419 -2.235 23.818 1.00 92.69 86 SER A N 1
ATOM 702 C CA . SER A 1 86 ? -13.691 -1.744 24.339 1.00 92.69 86 SER A CA 1
ATOM 703 C C . SER A 1 86 ? -14.377 -2.814 25.187 1.00 92.69 86 SER A C 1
ATOM 705 O O . SER A 1 86 ? -14.098 -4.008 25.060 1.00 92.69 86 SER A O 1
ATOM 707 N N . SER A 1 87 ? -15.270 -2.394 26.084 1.00 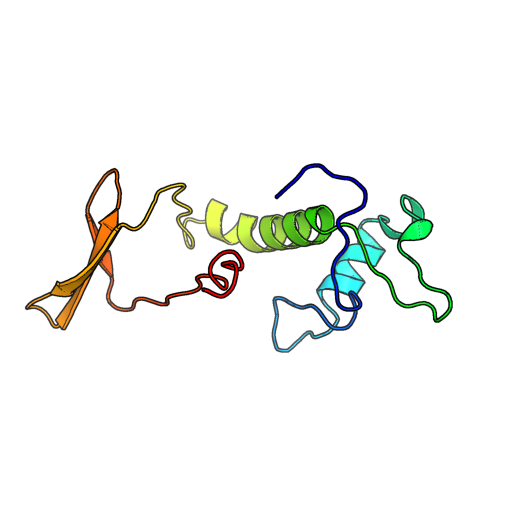91.25 87 SER A N 1
ATOM 708 C CA . SER A 1 87 ? -16.002 -3.302 26.981 1.00 91.25 87 SER A CA 1
ATOM 709 C C . SER A 1 87 ? -17.004 -4.207 26.258 1.00 91.25 87 SER A C 1
ATOM 711 O O . SER A 1 87 ? -17.377 -5.244 26.794 1.00 91.25 87 SER A O 1
ATOM 713 N N . ASP A 1 88 ? -17.423 -3.828 25.053 1.00 89.94 88 ASP A N 1
ATOM 714 C CA . ASP A 1 88 ? -18.288 -4.603 24.155 1.00 89.94 88 ASP A CA 1
ATOM 715 C C . ASP A 1 88 ? -17.529 -5.673 23.343 1.00 89.94 88 ASP A C 1
ATOM 717 O O . ASP A 1 88 ? -18.135 -6.423 22.584 1.00 89.94 88 ASP A O 1
ATOM 721 N N . GLY A 1 89 ? -16.206 -5.773 23.517 1.00 91.75 89 GLY A N 1
ATOM 722 C CA . GLY A 1 89 ? -15.355 -6.755 22.848 1.00 91.75 89 GLY A CA 1
ATOM 723 C C . GLY A 1 89 ? -14.643 -6.243 21.593 1.00 91.75 89 GLY A C 1
ATOM 724 O O . GLY A 1 89 ? -13.688 -6.911 21.171 1.00 91.75 89 GLY A O 1
ATOM 725 N N . GLY A 1 90 ? -15.035 -5.074 21.067 1.00 96.44 90 GLY A N 1
ATOM 726 C CA . GLY A 1 90 ? -14.400 -4.400 19.932 1.00 96.44 90 GLY A CA 1
ATOM 727 C C . GLY A 1 90 ? -13.170 -3.570 20.320 1.00 96.44 90 GLY A C 1
ATOM 728 O O . GLY A 1 90 ? -12.577 -3.744 21.390 1.00 96.44 90 GLY A O 1
ATOM 729 N N . TRP A 1 91 ? -12.776 -2.646 19.447 1.00 97.88 91 TRP A N 1
ATOM 730 C CA . TRP A 1 91 ? -11.625 -1.762 19.628 1.00 97.88 91 TRP A CA 1
ATOM 731 C C . TRP A 1 91 ? -11.992 -0.297 19.413 1.00 97.88 91 TRP A C 1
ATOM 733 O O . TRP A 1 91 ? -12.785 0.047 18.541 1.00 97.88 91 TRP A O 1
ATOM 743 N N . THR A 1 92 ? -11.330 0.580 20.163 1.00 97.69 92 THR A N 1
ATOM 744 C CA . THR A 1 92 ? -11.300 2.019 19.909 1.00 97.69 92 THR A CA 1
ATOM 745 C C . THR A 1 92 ? -9.887 2.442 19.529 1.00 97.69 92 THR A C 1
ATOM 747 O O . THR A 1 92 ? -8.934 2.270 20.298 1.00 97.69 92 THR A O 1
ATOM 750 N N . VAL A 1 93 ? -9.765 3.026 18.342 1.00 97.06 93 VAL A N 1
ATOM 751 C CA . VAL A 1 93 ? -8.548 3.625 17.795 1.00 97.06 93 VAL A CA 1
ATOM 752 C C . VAL A 1 93 ? -8.610 5.128 18.045 1.00 97.06 93 VAL A C 1
ATOM 754 O O . VAL A 1 93 ? -9.515 5.799 17.568 1.00 97.06 93 VAL A O 1
ATOM 757 N N . PHE A 1 94 ? -7.667 5.665 18.808 1.00 97.00 94 PHE A N 1
ATOM 758 C CA . PHE A 1 94 ? -7.570 7.092 19.099 1.00 97.00 94 PHE A CA 1
ATOM 759 C C . PHE A 1 94 ? -6.618 7.739 18.098 1.00 97.00 94 PHE A C 1
ATOM 761 O O . PHE A 1 94 ? -5.430 7.395 18.068 1.00 97.00 94 PHE A O 1
ATOM 768 N N . THR A 1 95 ? -7.140 8.667 17.303 1.00 95.38 95 THR A N 1
ATOM 769 C CA . THR A 1 95 ? -6.367 9.467 16.347 1.00 95.38 95 THR A CA 1
ATOM 770 C C . THR A 1 95 ? -6.151 10.891 16.873 1.00 95.38 95 THR A C 1
ATOM 772 O O . THR A 1 95 ? -6.481 11.160 18.033 1.00 95.38 95 THR A O 1
ATOM 775 N N . SER A 1 96 ? -5.549 11.792 16.085 1.00 92.75 96 SER A N 1
ATOM 776 C CA . SER A 1 96 ? -5.407 13.197 16.497 1.00 92.75 96 SER A CA 1
ATOM 777 C C . SER A 1 96 ? -6.711 13.995 16.389 1.00 92.75 96 SER A C 1
ATOM 779 O O . SER A 1 96 ? -6.887 14.945 1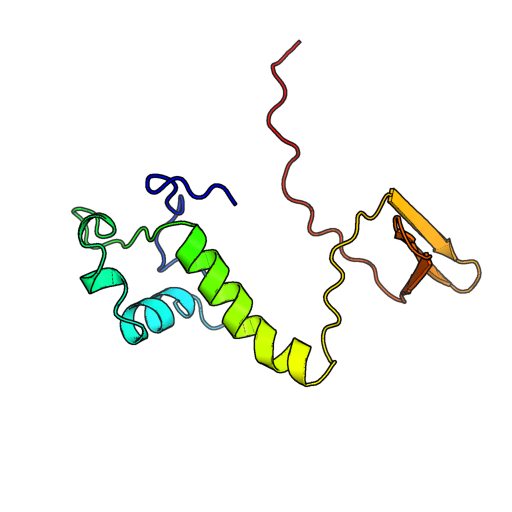7.148 1.00 92.75 96 SER A O 1
ATOM 781 N N . ASP A 1 97 ? -7.626 13.580 15.507 1.00 92.44 97 ASP A N 1
ATOM 782 C CA . ASP A 1 97 ? -8.951 14.183 15.340 1.00 92.44 97 ASP A CA 1
ATOM 783 C C . ASP A 1 97 ? -9.995 13.557 16.283 1.00 92.44 97 ASP A C 1
ATOM 785 O O . ASP A 1 97 ? -10.442 14.185 17.244 1.00 92.44 97 ASP A O 1
ATOM 789 N N . GLN A 1 98 ? -10.369 12.292 16.052 1.00 92.94 98 GLN A N 1
ATOM 790 C CA . GLN A 1 98 ? -11.464 11.649 16.784 1.00 92.94 98 GLN A CA 1
ATOM 791 C C . GLN A 1 98 ? -11.287 10.131 16.943 1.00 92.94 98 GLN A C 1
ATOM 793 O O . GLN A 1 98 ? -10.681 9.476 16.094 1.00 92.94 98 GLN A O 1
ATOM 798 N N . PRO A 1 99 ? -11.842 9.521 18.009 1.00 95.12 99 PRO A N 1
ATOM 799 C CA . PRO A 1 99 ? -11.814 8.074 18.164 1.00 95.12 99 PRO A CA 1
ATOM 800 C C . PRO A 1 99 ? -12.636 7.351 17.088 1.00 95.12 99 PRO A C 1
ATOM 802 O O . PRO A 1 99 ? -13.728 7.783 16.724 1.00 95.12 99 PRO A O 1
ATOM 805 N N . ILE A 1 100 ? -12.137 6.204 16.633 1.00 95.88 100 ILE A N 1
ATOM 806 C CA . ILE A 1 100 ? -12.784 5.340 15.642 1.00 95.88 100 ILE A CA 1
ATOM 807 C C . ILE A 1 100 ? -13.035 3.971 16.275 1.00 95.88 100 ILE A C 1
ATOM 809 O O . ILE A 1 100 ? -12.111 3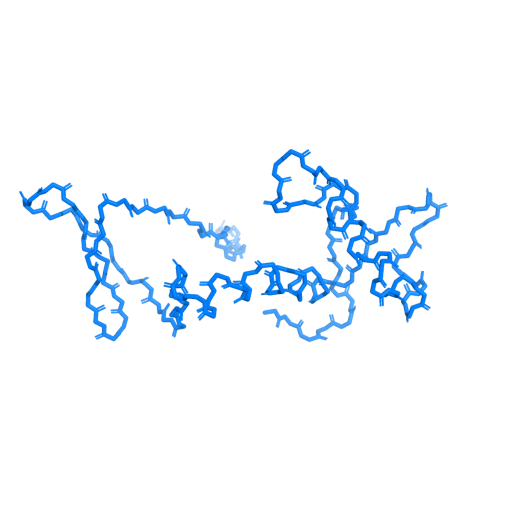.357 16.812 1.00 95.88 100 ILE A O 1
ATOM 813 N N . SER A 1 101 ? -14.273 3.485 16.196 1.00 96.19 101 SER A N 1
ATOM 814 C CA . SER A 1 101 ? -14.628 2.121 16.604 1.00 96.19 101 SER A CA 1
ATOM 815 C C . SER A 1 101 ? -14.361 1.120 15.481 1.00 96.19 101 SER A C 1
ATOM 817 O O . SER A 1 101 ? -14.632 1.413 14.316 1.00 96.19 101 SER A O 1
ATOM 819 N N . ALA A 1 102 ? -13.848 -0.058 15.830 1.00 96.31 102 ALA A N 1
ATOM 820 C CA . ALA A 1 102 ? -13.591 -1.146 14.891 1.00 96.31 102 ALA A CA 1
ATOM 821 C C . ALA A 1 102 ? -13.747 -2.517 15.562 1.00 96.31 102 ALA A C 1
ATOM 823 O O . ALA A 1 102 ? -13.351 -2.697 16.713 1.00 96.31 102 ALA A O 1
ATOM 824 N N . ASP A 1 103 ? -14.245 -3.508 14.825 1.00 97.06 103 ASP A N 1
ATOM 825 C CA . ASP A 1 103 ? -14.309 -4.898 15.301 1.00 97.06 103 ASP A CA 1
ATOM 826 C C . ASP A 1 103 ? -12.928 -5.571 15.277 1.00 97.06 103 ASP A C 1
ATOM 828 O O . ASP A 1 103 ? -12.585 -6.376 16.144 1.00 97.06 103 ASP A O 1
ATOM 832 N N . VAL A 1 104 ? -12.101 -5.202 14.294 1.00 96.31 104 VAL A N 1
ATOM 833 C CA . VAL A 1 104 ? -10.758 -5.744 14.070 1.00 96.31 104 VAL A CA 1
ATOM 834 C C . VAL A 1 104 ? -9.783 -4.602 13.805 1.00 96.31 104 VAL A C 1
ATOM 836 O O . VAL A 1 104 ? -10.092 -3.663 13.075 1.00 96.31 104 VAL A O 1
ATOM 839 N N . VAL A 1 105 ? -8.580 -4.701 14.375 1.00 96.00 105 VAL A N 1
ATOM 840 C CA . VAL A 1 105 ? -7.477 -3.763 14.135 1.00 96.00 105 VAL A CA 1
ATOM 841 C C . VAL A 1 105 ? -6.271 -4.532 13.611 1.00 96.00 105 VAL A C 1
ATOM 843 O O . VAL A 1 105 ? -5.814 -5.484 14.241 1.00 96.00 105 VAL A O 1
ATOM 846 N N . VAL A 1 106 ? -5.733 -4.088 12.474 1.00 94.94 106 VAL A N 1
ATOM 847 C CA . VAL A 1 106 ? -4.486 -4.597 11.892 1.00 94.94 106 VAL A CA 1
ATOM 848 C C . VAL A 1 106 ? -3.434 -3.496 11.964 1.00 94.94 106 VAL A C 1
ATOM 850 O O . VAL A 1 106 ? -3.649 -2.389 11.477 1.00 94.94 106 VAL A O 1
ATOM 853 N N . LEU A 1 107 ? -2.284 -3.796 12.569 1.00 92.50 107 LEU A N 1
ATOM 854 C CA . LEU A 1 107 ? -1.148 -2.879 12.626 1.00 92.50 107 LEU A CA 1
ATOM 855 C C . LEU A 1 107 ? -0.211 -3.156 11.447 1.00 92.50 107 LEU A C 1
ATOM 857 O O . LEU A 1 107 ? 0.576 -4.095 11.483 1.00 92.50 107 LEU A O 1
ATOM 861 N N . ALA A 1 108 ? -0.290 -2.320 10.413 1.00 89.94 108 ALA A N 1
ATOM 862 C CA . ALA A 1 108 ? 0.567 -2.383 9.226 1.00 89.94 108 ALA A CA 1
ATOM 863 C C . ALA A 1 108 ? 1.642 -1.279 9.242 1.00 89.94 108 ALA A C 1
ATOM 865 O O . ALA A 1 108 ? 1.889 -0.601 8.246 1.00 89.94 108 ALA A O 1
ATOM 866 N N . MET A 1 109 ? 2.249 -1.053 10.409 1.00 84.00 109 MET A N 1
ATOM 867 C CA . MET A 1 109 ? 3.327 -0.078 10.564 1.00 84.00 109 MET A CA 1
ATOM 868 C C . MET A 1 109 ? 4.628 -0.693 10.043 1.00 84.00 109 MET A C 1
ATOM 870 O O . MET A 1 109 ? 4.993 -1.804 10.421 1.00 84.00 109 MET A O 1
ATOM 874 N N . THR A 1 110 ? 5.326 0.022 9.162 1.00 73.50 110 THR A N 1
ATOM 875 C CA . THR A 1 110 ? 6.696 -0.338 8.762 1.00 73.50 110 THR A CA 1
ATOM 876 C C . THR A 1 110 ? 7.622 -0.289 9.981 1.00 73.50 110 THR A C 1
ATOM 878 O O . THR A 1 110 ? 7.267 0.285 11.012 1.00 73.50 110 THR A O 1
ATOM 881 N N . HIS A 1 111 ? 8.821 -0.861 9.871 1.00 63.03 111 HIS A N 1
ATOM 882 C CA . HIS A 1 111 ? 9.835 -0.719 10.910 1.00 63.03 111 HIS A CA 1
ATOM 883 C C . HIS A 1 111 ? 10.056 0.764 11.270 1.00 63.03 111 HIS A C 1
ATOM 885 O O . HIS A 1 111 ? 10.002 1.616 10.371 1.00 63.03 111 HIS A O 1
ATOM 891 N N . PRO A 1 112 ? 10.292 1.079 12.558 1.00 58.09 112 PRO A N 1
ATOM 892 C CA . PRO A 1 112 ? 10.733 2.410 12.955 1.00 58.09 112 PRO A CA 1
ATOM 893 C C . PRO A 1 112 ? 11.996 2.790 12.174 1.00 58.09 112 PRO A C 1
ATOM 895 O O . PRO A 1 112 ? 12.745 1.914 11.726 1.00 58.09 112 PRO A O 1
ATOM 898 N N . SER A 1 113 ? 12.224 4.093 11.990 1.00 55.31 113 SER A N 1
ATOM 899 C CA . SER A 1 113 ? 13.482 4.583 11.421 1.00 55.31 113 SER A CA 1
ATOM 900 C C . SER A 1 113 ? 14.663 3.923 12.147 1.00 55.31 113 SER A C 1
ATOM 902 O O . SER A 1 113 ? 14.572 3.744 13.362 1.00 55.31 113 SER A O 1
ATOM 904 N N . PRO A 1 114 ? 15.743 3.540 11.442 1.00 55.81 114 PRO A N 1
ATOM 905 C CA . PRO A 1 114 ? 16.906 2.958 12.095 1.00 55.81 114 PRO A CA 1
ATOM 906 C C . PRO A 1 114 ? 17.409 3.919 13.174 1.00 55.81 114 PRO A C 1
ATOM 908 O O . PRO A 1 114 ? 17.762 5.054 12.854 1.00 55.81 114 PRO A O 1
ATOM 911 N N . ASP A 1 115 ? 17.427 3.472 14.426 1.00 56.44 115 ASP A N 1
ATOM 912 C CA . ASP A 1 115 ? 18.139 4.176 15.485 1.00 56.44 115 ASP A CA 1
ATOM 913 C C . ASP A 1 115 ? 19.614 3.785 15.443 1.00 56.44 115 ASP A C 1
ATOM 915 O O . ASP A 1 115 ? 19.978 2.649 15.113 1.00 56.44 115 ASP A O 1
ATOM 919 N N . VAL A 1 116 ? 20.475 4.745 15.767 1.00 58.44 116 VAL A N 1
ATOM 920 C CA . VAL A 1 116 ? 21.901 4.474 15.949 1.00 58.44 116 VAL A CA 1
ATOM 921 C C . VAL A 1 116 ? 22.043 3.594 17.198 1.00 58.44 116 VAL A C 1
ATOM 923 O O . VAL A 1 116 ? 21.432 3.923 18.217 1.00 58.44 116 VAL A O 1
ATOM 926 N N . PRO A 1 117 ? 22.803 2.483 17.158 1.00 55.34 117 PRO A N 1
ATOM 927 C CA . PRO A 1 117 ? 23.076 1.699 18.359 1.00 55.34 117 PRO A CA 1
ATOM 928 C C . PRO A 1 117 ? 23.672 2.586 19.459 1.00 55.34 117 PRO A C 1
ATOM 930 O O . PRO A 1 117 ? 24.498 3.451 19.157 1.00 55.34 117 PRO A O 1
ATOM 933 N N . ALA A 1 118 ? 23.231 2.370 20.701 1.00 61.47 118 ALA A N 1
ATOM 934 C CA . ALA A 1 118 ? 23.759 3.050 21.885 1.00 61.47 118 ALA A CA 1
ATOM 935 C C . ALA A 1 118 ? 25.212 2.653 22.187 1.00 61.47 118 ALA A C 1
ATOM 937 O O . ALA A 1 118 ? 25.573 1.482 21.918 1.00 61.47 118 ALA A O 1
#

Sequence (118 aa):
SSEEPSHRVNVPAARMSLVPDEPEHFLRWLAHDGEVGRDPDSVWRNGDVFPRRRIFGRYVAEQLAPFVETGAVRHLRDDVRKVRRSSDGGWTVFTSDQPISADVVVLAMTHPSPDVPA

Radius of gyration: 18.54 Å; Cα contacts (8 Å, |Δi|>4): 129; chains: 1; bounding box: 42×29×49 Å

Secondary structure (DSSP, 8-state):
----TT-B-SS-GGG--SSTT-TTHHHHHHHHHTHHHH-GGGB-TTS-B--BHHHHHHHHHHHHHHHHHTTSS--------EEEE-TTSSEEEE-SS--EEES-----PPPPPPPPP-